Protein AF-A0A7C0WF08-F1 (afdb_monomer)

pLDDT: mean 92.47, std 7.11, range [61.59, 98.44]

Secondary structure (DSSP, 8-state):
-TTTTEEEEE-TTS-TT-EEEEEHHHHHHHHHHHHHHHHHHHHHHHHHHHHHTEEE---HHHHHHHTS-S-SSSPPP---EEEEEE-S-HHHHHHHHHHHSEEEEE--SS-----EE-TTT--EE-EEEEEEE--

Foldseek 3Di:
DVVVQWDWDDQPLDDRPDIDIDHPVVCVVCVVVVVVVSVVSVVVVVVVVLVVQEEEDQALVVVLVQLDAPDPVDRDDGHGKYWYFAAPDPVQQVVCCVSRVKHFPFFDPPQPQDFGAHSRPRHTGRTITIMDHDD

Sequence (135 aa):
DIENDSVFVGRRDKEHKVKVSMKRDYFVEKIKKILDEIQETLFKRAFLLRKKNTLIIDNDKTFNEFFSPKNKEKPEIHGGFAMSCWCGSVLCESKIKEDLSVTIRCIPFDNENKESRCICCGKPASMRVLFAKAY

Mean predicted aligned error: 5.27 Å

Solvent-accessible surface area (backbone atoms only — not comparable to full-atom values): 7732 Å² total; per-residue (Å²): 78,79,94,70,50,32,44,79,50,69,50,88,93,50,60,88,86,59,60,47,78,42,46,46,68,61,46,69,73,40,46,65,58,54,52,50,51,50,53,50,51,54,48,52,52,52,51,51,52,52,53,74,43,45,42,82,43,80,45,46,68,61,49,52,55,42,54,40,49,95,38,83,92,64,65,57,96,63,57,53,36,36,41,28,31,40,62,83,50,65,69,51,50,52,47,42,30,72,78,54,52,27,43,79,76,48,68,60,87,85,53,72,75,52,84,44,41,11,46,76,78,61,46,74,15,51,43,49,31,34,32,30,65,73,133

Radius of gyration: 23.2 Å; Cα contacts (8 Å, |Δi|>4): 195; chains: 1; bounding box: 53×19×69 Å

Nearest PDB structures (foldseek):
  1hc7-assembly1_A  TM=9.300E-01  e=8.833E-09  Thermus thermophilus
  1h4s-assembly1_B  TM=9.164E-01  e=1.702E-08  Thermus thermophilus
  1h4q-assembly1_A  TM=9.163E-01  e=1.803E-07  Thermus thermophilus
  8je5-assembly1_A  TM=8.445E-01  e=1.689E-07  Anopheles culicifacies
  8je6-assembly1_A  TM=8.081E-01  e=3.961E-07  Anopheles culicifacies

Structure (mmCIF, N/CA/C/O backbone):
data_AF-A0A7C0WF08-F1
#
_entry.id   AF-A0A7C0WF08-F1
#
loop_
_atom_site.group_PDB
_atom_site.id
_atom_site.type_symbol
_atom_site.label_atom_id
_atom_site.label_alt_id
_atom_site.label_comp_id
_atom_site.label_asym_id
_atom_site.label_entity_id
_atom_site.label_seq_id
_atom_site.pdbx_PDB_ins_code
_atom_site.Cartn_x
_atom_site.Cartn_y
_atom_site.Cartn_z
_atom_site.occupancy
_atom_site.B_iso_or_equiv
_atom_site.auth_seq_id
_atom_site.auth_comp_id
_atom_site.auth_asym_id
_atom_site.auth_atom_id
_atom_site.pdbx_PDB_model_num
ATOM 1 N N . ASP A 1 1 ? -15.111 3.516 38.244 1.00 74.69 1 ASP A N 1
ATOM 2 C CA . ASP A 1 1 ? -15.906 2.767 37.249 1.00 74.69 1 ASP A CA 1
ATOM 3 C C . ASP A 1 1 ? -17.172 2.186 37.807 1.00 74.69 1 ASP A C 1
ATOM 5 O O . ASP A 1 1 ? -18.228 2.627 37.390 1.00 74.69 1 ASP A O 1
ATOM 9 N N . ILE A 1 2 ? -17.083 1.261 38.764 1.00 87.19 2 ILE A N 1
ATOM 10 C CA . ILE A 1 2 ? -18.269 0.603 39.331 1.00 87.19 2 ILE A CA 1
ATOM 11 C C . ILE A 1 2 ? -19.198 1.617 40.012 1.00 87.19 2 ILE A C 1
ATOM 13 O O . ILE A 1 2 ? -20.373 1.668 39.678 1.00 87.19 2 ILE A O 1
ATOM 17 N N . GLU A 1 3 ? -18.662 2.484 40.877 1.00 91.81 3 GLU A N 1
ATOM 18 C CA . GLU A 1 3 ? -19.442 3.539 41.550 1.00 91.81 3 GLU A CA 1
ATOM 19 C C . GLU A 1 3 ? -20.082 4.537 40.566 1.00 91.81 3 GLU A C 1
ATOM 21 O O . GLU A 1 3 ? -21.189 5.013 40.785 1.00 91.81 3 GLU A O 1
ATOM 26 N N . ASN A 1 4 ? -19.416 4.806 39.438 1.00 90.56 4 ASN A N 1
ATOM 27 C CA . ASN A 1 4 ? -19.856 5.783 38.439 1.00 90.56 4 ASN A CA 1
ATOM 28 C C . ASN A 1 4 ? -20.643 5.163 37.273 1.00 90.56 4 ASN A C 1
ATOM 30 O O . ASN A 1 4 ? -20.953 5.883 36.321 1.00 90.56 4 ASN A O 1
ATOM 34 N N . ASP A 1 5 ? -20.921 3.857 37.306 1.00 94.56 5 ASP A N 1
ATOM 35 C CA . ASP A 1 5 ? -21.454 3.063 36.190 1.00 94.56 5 ASP A CA 1
ATOM 36 C C . ASP A 1 5 ? -20.808 3.407 34.827 1.00 94.56 5 ASP A C 1
ATOM 38 O O . ASP A 1 5 ? -21.446 3.750 33.825 1.00 94.56 5 ASP A O 1
ATOM 42 N N . SER A 1 6 ? -19.474 3.394 34.821 1.00 96.00 6 SER A N 1
ATOM 43 C CA . SER A 1 6 ? -18.637 3.767 33.682 1.00 96.00 6 SER A CA 1
ATOM 44 C C . SER A 1 6 ? -17.645 2.669 33.313 1.00 96.00 6 SER A C 1
ATOM 46 O O . SER A 1 6 ? -17.324 1.794 34.116 1.00 96.00 6 SER A O 1
ATOM 48 N N . VAL A 1 7 ? -17.126 2.740 32.090 1.00 95.44 7 VAL A N 1
ATOM 49 C CA . VAL A 1 7 ? -16.049 1.889 31.578 1.00 95.44 7 VAL A CA 1
ATOM 50 C C . VAL A 1 7 ? -14.922 2.756 31.020 1.00 95.44 7 VAL A C 1
ATOM 52 O O . VAL A 1 7 ? -15.183 3.789 30.401 1.00 95.44 7 VAL A O 1
ATOM 55 N N . PHE A 1 8 ? -13.669 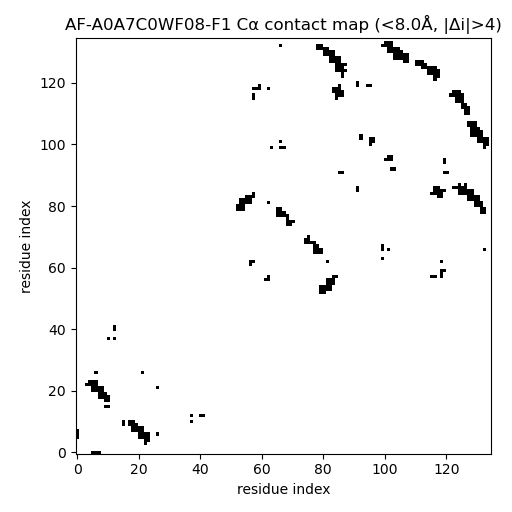2.330 31.203 1.00 94.19 8 PHE A N 1
ATOM 56 C CA . PHE A 1 8 ? -12.523 2.919 30.504 1.00 94.19 8 PHE A CA 1
ATOM 57 C C . PHE A 1 8 ? -12.213 2.138 29.234 1.00 94.19 8 PHE A C 1
ATOM 59 O O . PHE A 1 8 ? -11.900 0.949 29.268 1.00 94.19 8 PHE A O 1
ATOM 66 N N . VAL A 1 9 ? -12.239 2.837 28.105 1.00 94.44 9 VAL A N 1
ATOM 67 C CA . VAL A 1 9 ? -12.012 2.254 26.785 1.00 94.44 9 VAL A CA 1
ATOM 68 C C . VAL A 1 9 ? -10.674 2.731 26.242 1.00 94.44 9 VAL A C 1
ATOM 70 O O . VAL A 1 9 ? -10.446 3.930 26.066 1.00 94.44 9 VAL A O 1
ATOM 73 N N . GLY A 1 10 ? -9.789 1.776 25.959 1.00 95.31 10 GLY A N 1
ATOM 74 C CA . GLY A 1 10 ? -8.543 1.987 25.229 1.00 95.31 10 GLY A CA 1
ATOM 75 C C . GLY A 1 10 ? -8.631 1.368 23.837 1.00 95.31 10 GLY A C 1
ATOM 76 O O . GLY A 1 10 ? -8.991 0.202 23.691 1.00 95.31 10 GLY A O 1
ATOM 77 N N . ARG A 1 11 ? -8.291 2.144 22.809 1.00 95.69 11 ARG A N 1
ATOM 78 C CA . ARG A 1 11 ? -8.318 1.716 21.405 1.00 95.69 11 ARG A CA 1
ATOM 79 C C . ARG A 1 11 ? -6.942 1.222 20.963 1.00 95.69 11 ARG A C 1
ATOM 81 O O . ARG A 1 11 ? -5.958 1.938 21.120 1.00 95.69 11 ARG A O 1
ATOM 88 N N . ARG A 1 12 ? -6.858 0.014 20.391 1.00 95.50 12 ARG A N 1
ATOM 89 C CA . ARG A 1 12 ? -5.571 -0.621 20.030 1.00 95.50 12 ARG A CA 1
ATOM 90 C C . ARG A 1 12 ? -4.849 0.061 18.865 1.00 95.50 12 ARG A C 1
ATOM 92 O O . ARG A 1 12 ? -3.624 -0.042 18.769 1.00 95.50 12 ARG A O 1
ATOM 99 N N . ASP A 1 13 ? -5.604 0.719 17.992 1.00 95.81 13 ASP A N 1
ATOM 100 C CA . ASP A 1 13 ? -5.123 1.502 16.853 1.00 95.81 13 ASP A CA 1
ATOM 101 C C . ASP A 1 13 ? -4.582 2.887 17.249 1.00 95.81 13 ASP A C 1
ATOM 103 O O . ASP A 1 13 ? -3.912 3.522 16.433 1.00 95.81 13 ASP A O 1
ATOM 107 N N . LYS A 1 14 ? -4.828 3.332 18.490 1.00 94.44 14 LYS A N 1
ATOM 108 C CA . LYS A 1 14 ? -4.341 4.595 19.062 1.00 94.44 14 LYS A CA 1
ATOM 109 C C . LYS A 1 14 ? -3.198 4.359 20.053 1.00 94.44 14 LYS A C 1
ATOM 111 O O . LYS A 1 14 ? -2.874 3.227 20.414 1.00 94.44 14 LYS A O 1
ATOM 116 N N . GLU A 1 15 ? -2.572 5.445 20.499 1.00 93.94 15 GLU A N 1
ATOM 117 C CA . GLU A 1 15 ? -1.560 5.385 21.553 1.00 93.94 15 GLU A CA 1
ATOM 118 C C . GLU A 1 15 ? -2.139 4.826 22.856 1.00 93.94 15 GLU A C 1
ATOM 120 O O . GLU A 1 15 ? -3.244 5.180 23.264 1.00 93.94 15 GLU A O 1
ATOM 125 N N . HIS A 1 16 ? -1.353 4.008 23.562 1.00 89.88 16 HIS A N 1
ATOM 126 C CA . HIS A 1 16 ? -1.797 3.327 24.783 1.00 89.88 16 HIS A CA 1
ATOM 127 C C . HIS A 1 16 ? -2.281 4.284 25.889 1.00 89.88 16 HIS A C 1
ATOM 129 O O . HIS A 1 16 ? -3.096 3.903 26.729 1.00 89.88 16 HIS A O 1
ATOM 135 N N . LYS A 1 17 ? -1.784 5.526 25.898 1.0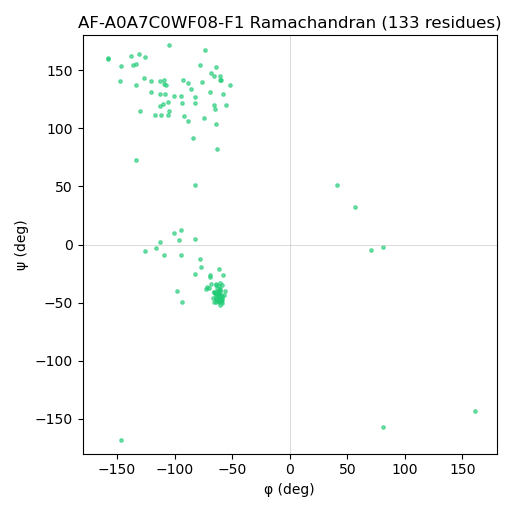0 92.62 17 LYS A N 1
ATOM 136 C CA . LYS A 1 17 ? -2.152 6.552 26.882 1.00 92.62 17 LYS A CA 1
ATOM 137 C C . LYS A 1 17 ? -3.526 7.178 26.611 1.00 92.62 17 LYS A C 1
ATOM 139 O O . LYS A 1 17 ? -4.115 7.743 27.526 1.00 92.62 17 LYS A O 1
ATOM 144 N N . VAL A 1 18 ? -4.059 7.059 25.392 1.00 92.06 18 VAL A N 1
ATOM 145 C CA . VAL A 1 18 ? -5.364 7.621 25.021 1.00 92.06 18 VAL A CA 1
ATOM 146 C C . VAL A 1 18 ? -6.465 6.648 25.439 1.00 92.06 18 VAL A C 1
ATOM 148 O O . VAL A 1 18 ? -6.836 5.735 24.698 1.00 92.06 18 VAL A O 1
ATOM 151 N N . LYS A 1 19 ? -6.983 6.847 26.651 1.00 92.62 19 LYS A N 1
ATOM 152 C CA . LYS A 1 19 ? -8.116 6.104 27.217 1.00 92.62 19 LYS A CA 1
ATOM 153 C C . LYS A 1 19 ? -9.237 7.081 27.547 1.00 92.62 19 LYS A C 1
ATOM 155 O O . LYS A 1 19 ? -8.971 8.180 28.025 1.00 92.62 19 LYS A O 1
ATOM 160 N N . VAL A 1 20 ? -10.478 6.684 27.292 1.00 93.06 20 VAL A N 1
ATOM 161 C CA . VAL A 1 20 ? -11.659 7.521 27.543 1.00 93.06 20 VAL A CA 1
ATOM 162 C C . VAL A 1 20 ? -12.576 6.796 28.517 1.00 93.06 20 VAL A C 1
ATOM 164 O O . VAL A 1 20 ? -12.860 5.616 28.319 1.00 93.06 20 VAL A O 1
ATOM 167 N N . SER A 1 21 ? -13.028 7.495 29.558 1.00 94.69 21 SER A N 1
ATOM 168 C CA . SER A 1 21 ? -14.096 7.010 30.434 1.00 94.69 21 SER A CA 1
ATOM 169 C C . SER A 1 21 ? -15.450 7.385 29.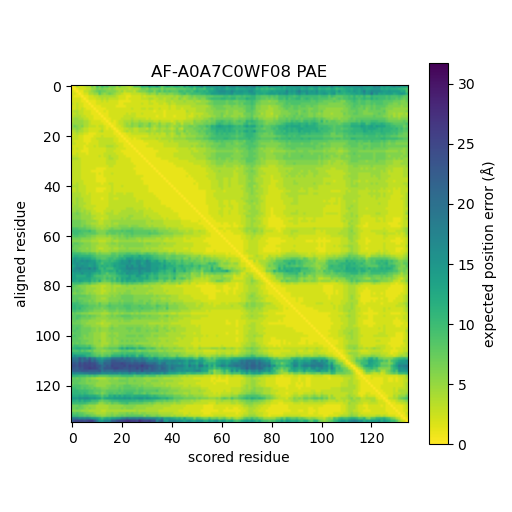840 1.00 94.69 21 SER A C 1
ATOM 171 O O . SER A 1 21 ? -15.636 8.519 29.396 1.00 94.69 21 SER A O 1
ATOM 173 N N . MET A 1 22 ? -16.389 6.444 29.804 1.00 95.44 22 MET A N 1
ATOM 174 C CA . MET A 1 22 ? -17.750 6.681 29.319 1.00 95.44 22 MET A CA 1
ATOM 175 C C . MET A 1 22 ? -18.768 5.840 30.089 1.00 95.44 22 MET A C 1
ATOM 177 O O . MET A 1 22 ? -18.429 4.784 30.621 1.00 95.44 22 MET A O 1
ATOM 181 N N . LYS A 1 23 ? -20.020 6.306 30.152 1.00 97.50 23 LYS A N 1
ATOM 182 C CA . LYS A 1 23 ? -21.125 5.560 30.772 1.00 97.50 23 LYS A CA 1
ATOM 183 C C . LYS A 1 23 ? -21.351 4.228 30.061 1.00 97.50 23 LYS A C 1
ATOM 185 O O . LYS A 1 23 ? -21.199 4.150 28.840 1.00 97.50 23 LYS A O 1
ATOM 190 N N . ARG A 1 24 ? -21.723 3.195 30.820 1.00 96.38 24 ARG A N 1
ATOM 191 C CA . ARG A 1 24 ? -21.892 1.834 30.296 1.00 96.38 24 ARG A CA 1
ATOM 192 C C . ARG A 1 24 ? -22.935 1.759 29.179 1.00 96.38 24 ARG A C 1
ATOM 194 O O . ARG A 1 24 ? -22.629 1.208 28.126 1.00 96.38 24 ARG A O 1
ATOM 201 N N . ASP A 1 25 ? -24.098 2.374 29.357 1.00 96.88 25 ASP A N 1
ATOM 202 C CA . ASP A 1 25 ? -25.160 2.356 28.340 1.00 96.88 25 ASP A CA 1
ATOM 203 C C . ASP A 1 25 ? -24.725 3.042 27.041 1.00 96.88 25 ASP A C 1
ATOM 205 O O . ASP A 1 25 ? -24.905 2.503 25.949 1.00 96.88 25 ASP A O 1
ATOM 209 N N . TYR A 1 26 ? -24.042 4.184 27.163 1.00 95.69 26 TYR A N 1
ATOM 210 C CA . TYR A 1 26 ? -23.471 4.885 26.013 1.00 95.69 26 TYR A CA 1
ATOM 211 C C . TYR A 1 26 ? -22.415 4.036 25.292 1.00 95.69 26 TYR A C 1
ATOM 213 O O . TYR A 1 26 ? -22.365 4.005 24.063 1.00 95.69 26 TYR A O 1
ATOM 221 N N . PHE A 1 27 ? -21.579 3.308 26.038 1.00 96.25 27 PHE A N 1
ATOM 222 C CA . PHE A 1 27 ? -20.613 2.383 25.451 1.00 96.25 27 PHE A CA 1
ATOM 223 C C . PHE A 1 27 ? -21.300 1.269 24.656 1.00 96.25 27 PHE A C 1
ATOM 225 O O . PHE A 1 27 ? -20.919 1.025 23.511 1.00 96.25 27 PHE A O 1
ATOM 232 N N . VAL A 1 28 ? -22.321 0.623 25.225 1.00 97.06 28 VAL A N 1
ATOM 233 C CA . VAL A 1 28 ? -23.074 -0.452 24.556 1.00 97.06 28 VAL A CA 1
ATOM 234 C C . VAL A 1 28 ? -23.759 0.061 23.288 1.00 97.06 28 VAL A C 1
ATOM 236 O O . VAL A 1 28 ? -23.729 -0.617 22.261 1.00 97.06 28 VAL A O 1
ATOM 239 N N . GLU A 1 29 ? -24.303 1.279 23.313 1.00 97.69 29 GLU A N 1
ATOM 240 C CA . GLU A 1 29 ? -24.904 1.912 22.137 1.00 97.69 29 GLU A CA 1
ATOM 241 C C . GLU A 1 29 ? -23.862 2.202 21.038 1.00 97.69 29 GLU A C 1
ATOM 243 O O . GLU A 1 29 ? -24.118 1.993 19.849 1.00 97.69 29 GLU A O 1
ATOM 248 N N . LYS A 1 30 ? -22.665 2.677 21.413 1.00 96.31 30 LYS A N 1
ATOM 249 C CA . LYS A 1 30 ? -21.642 3.144 20.460 1.00 96.31 30 LYS A CA 1
ATOM 250 C C . LYS A 1 30 ? -20.601 2.103 20.063 1.00 96.31 30 LYS A C 1
ATOM 252 O O . LYS A 1 30 ? -19.850 2.370 19.125 1.00 96.31 30 LYS A O 1
ATOM 257 N N . ILE A 1 31 ? -20.535 0.932 20.700 1.00 96.69 31 ILE A N 1
ATOM 258 C CA . ILE A 1 31 ? -19.445 -0.034 20.471 1.00 96.69 31 ILE A CA 1
ATOM 259 C C . ILE A 1 31 ? -19.306 -0.441 19.002 1.00 96.69 31 ILE A C 1
ATOM 261 O O . ILE A 1 31 ? -18.190 -0.491 18.493 1.00 96.69 31 ILE A O 1
ATOM 265 N N . LYS A 1 32 ? -20.421 -0.638 18.288 1.00 98.00 32 LYS A N 1
ATOM 266 C CA . LYS A 1 32 ? -20.398 -0.949 16.849 1.00 98.00 32 LYS A CA 1
ATOM 267 C C . LYS A 1 32 ? -19.698 0.156 16.054 1.00 98.00 32 LYS A C 1
ATOM 269 O O . LYS A 1 32 ? -18.730 -0.117 15.356 1.00 98.00 32 LYS A O 1
ATOM 274 N N . LYS A 1 33 ? -20.093 1.412 16.282 1.00 97.31 33 LYS A N 1
ATOM 275 C CA . LYS A 1 33 ? -19.465 2.581 15.653 1.00 97.31 33 LYS A CA 1
ATOM 276 C C . LYS A 1 33 ? -17.979 2.696 16.007 1.00 97.31 33 LYS A C 1
ATOM 278 O O . LYS A 1 33 ? -17.170 3.006 15.143 1.00 97.31 33 LYS A O 1
ATOM 283 N N . ILE A 1 34 ? -17.605 2.432 17.260 1.00 96.38 34 ILE A N 1
ATOM 284 C CA . ILE A 1 34 ? -16.197 2.445 17.681 1.00 96.38 34 ILE A CA 1
ATOM 285 C C . ILE A 1 34 ? -15.393 1.406 16.889 1.00 96.38 34 ILE A C 1
ATOM 287 O O . ILE A 1 34 ? -14.290 1.715 16.443 1.00 96.38 34 ILE A O 1
ATOM 291 N N . LEU A 1 35 ? -15.928 0.197 16.698 1.00 97.94 35 LEU A N 1
ATOM 292 C CA . LEU A 1 35 ? -15.280 -0.852 15.907 1.00 97.94 35 LEU A CA 1
ATOM 293 C C . LEU A 1 35 ? -15.164 -0.464 14.423 1.00 97.94 35 LEU A C 1
ATOM 295 O O . LEU A 1 35 ? -14.088 -0.632 13.846 1.00 97.94 35 LEU A O 1
ATOM 299 N N . ASP A 1 36 ? -16.208 0.130 13.841 1.00 98.44 36 ASP A N 1
ATOM 300 C CA . ASP A 1 36 ? -16.184 0.634 12.460 1.00 98.44 36 ASP A CA 1
ATOM 301 C C . ASP A 1 36 ? -15.107 1.713 12.275 1.00 98.44 36 ASP A C 1
ATOM 303 O O . ASP A 1 36 ? -14.313 1.669 11.334 1.00 98.44 36 ASP A O 1
ATOM 307 N N . GLU A 1 37 ? -15.002 2.648 13.222 1.00 97.75 37 GLU A N 1
ATOM 308 C CA . GLU A 1 37 ? -13.973 3.688 13.203 1.00 97.75 37 GLU A CA 1
ATOM 309 C C . GLU A 1 37 ? -12.552 3.119 13.325 1.00 97.75 37 GLU A C 1
ATOM 311 O O . GLU A 1 37 ? -11.614 3.681 12.753 1.00 97.75 37 GLU A O 1
ATOM 316 N N . ILE A 1 38 ? -12.352 2.041 14.095 1.00 97.75 38 ILE A N 1
ATOM 317 C CA . ILE A 1 38 ? -11.050 1.358 14.192 1.00 97.75 38 ILE A CA 1
ATOM 318 C C . ILE A 1 38 ? -10.686 0.777 12.829 1.00 97.75 38 ILE A C 1
ATOM 320 O O . ILE A 1 38 ? -9.582 1.020 12.331 1.00 97.75 38 ILE A O 1
ATOM 324 N N . GLN A 1 39 ? -11.618 0.052 12.210 1.00 98.38 39 GLN A N 1
ATOM 325 C CA . GLN A 1 39 ? -11.418 -0.544 10.894 1.00 98.38 39 GLN A CA 1
ATOM 326 C C . GLN A 1 39 ? -11.092 0.526 9.848 1.00 98.38 39 GLN A C 1
ATOM 328 O O . GLN A 1 39 ? -10.111 0.402 9.111 1.00 98.38 39 GLN A O 1
ATOM 333 N N . GLU A 1 40 ? -11.861 1.613 9.823 1.00 98.31 40 GLU A N 1
ATOM 334 C CA . GLU A 1 40 ? -11.655 2.725 8.901 1.00 98.31 40 GLU A CA 1
ATOM 335 C C . GLU A 1 40 ? -10.296 3.406 9.122 1.00 98.31 40 GLU A C 1
ATOM 337 O O . GLU A 1 40 ? -9.580 3.697 8.161 1.00 98.31 40 GLU A O 1
ATOM 342 N N . THR A 1 41 ? -9.898 3.616 10.380 1.00 97.56 41 THR A N 1
ATOM 343 C CA . THR A 1 41 ? -8.608 4.232 10.731 1.00 97.56 41 THR A CA 1
ATOM 344 C C . THR A 1 41 ? -7.441 3.378 10.245 1.00 97.56 41 THR A C 1
ATOM 346 O O . THR A 1 41 ? -6.515 3.885 9.602 1.00 97.56 41 THR A O 1
ATOM 349 N N . LEU A 1 42 ? -7.483 2.071 10.516 1.00 98.06 42 LEU A N 1
ATOM 350 C CA . LEU A 1 42 ? -6.448 1.131 10.090 1.00 98.06 42 LEU A CA 1
ATOM 351 C C . LEU A 1 42 ? -6.374 1.031 8.564 1.00 98.06 42 LEU A C 1
ATOM 353 O O . LEU A 1 42 ? -5.275 1.103 8.005 1.00 98.06 42 LEU A O 1
ATOM 357 N N . PHE A 1 43 ? -7.526 0.940 7.894 1.00 98.38 43 PHE A N 1
ATOM 358 C CA . PHE A 1 43 ? -7.607 0.915 6.437 1.00 98.38 43 PHE A CA 1
ATOM 359 C C . PHE A 1 43 ? -7.028 2.188 5.819 1.00 98.38 43 PHE A C 1
ATOM 361 O O . PHE A 1 43 ? -6.131 2.104 4.982 1.00 98.38 43 PHE A O 1
ATOM 368 N N . LYS A 1 44 ? -7.471 3.372 6.263 1.00 98.25 44 LYS A N 1
ATOM 369 C CA . LYS A 1 44 ? -6.971 4.663 5.766 1.00 98.25 44 LYS A CA 1
ATOM 370 C C . LYS A 1 44 ? -5.464 4.786 5.952 1.00 98.25 44 LYS A C 1
ATOM 372 O O . LYS A 1 44 ? -4.768 5.192 5.023 1.00 98.25 44 LYS A O 1
ATOM 377 N N . ARG A 1 45 ? -4.939 4.387 7.114 1.00 97.50 45 ARG A N 1
ATOM 378 C CA . ARG A 1 45 ? -3.494 4.399 7.379 1.00 97.50 45 ARG A CA 1
ATOM 379 C C . ARG A 1 45 ? -2.733 3.504 6.401 1.00 97.50 45 ARG A C 1
ATOM 381 O O . ARG A 1 45 ? -1.752 3.954 5.815 1.00 97.50 45 ARG A O 1
ATOM 388 N N . ALA A 1 46 ? -3.188 2.267 6.200 1.00 97.56 46 ALA A N 1
ATOM 389 C CA . ALA A 1 46 ? -2.566 1.334 5.262 1.00 97.56 46 ALA A CA 1
ATOM 390 C C . ALA A 1 46 ? -2.674 1.820 3.806 1.00 97.56 46 ALA A C 1
ATOM 392 O O . ALA A 1 46 ? -1.697 1.771 3.060 1.00 97.56 46 ALA A O 1
ATOM 393 N N . PHE A 1 47 ? -3.831 2.355 3.416 1.00 97.06 47 PHE A N 1
ATOM 394 C CA . PHE A 1 47 ? -4.074 2.926 2.094 1.00 97.06 47 PHE A CA 1
ATOM 395 C C . PHE A 1 47 ? -3.129 4.094 1.795 1.00 97.06 47 PHE A C 1
ATOM 397 O O . PHE A 1 47 ? -2.488 4.114 0.743 1.00 97.06 47 PHE A O 1
ATOM 404 N N . LEU A 1 48 ? -3.001 5.043 2.728 1.00 97.44 48 LEU A N 1
ATOM 405 C CA . LEU A 1 48 ? -2.104 6.189 2.588 1.00 97.44 48 LEU A CA 1
ATOM 406 C C . LEU A 1 48 ? -0.638 5.758 2.563 1.00 97.44 48 LEU A C 1
ATOM 408 O O . LEU A 1 48 ? 0.122 6.272 1.745 1.00 97.44 48 LEU A O 1
ATOM 412 N N . LEU A 1 49 ? -0.246 4.795 3.404 1.00 95.75 49 LEU A N 1
ATOM 413 C CA . LEU A 1 49 ? 1.105 4.239 3.388 1.00 95.75 49 LEU A CA 1
ATOM 414 C C . LEU A 1 49 ? 1.417 3.604 2.029 1.00 95.75 49 LEU A C 1
ATOM 416 O O . LEU A 1 49 ? 2.452 3.907 1.441 1.00 95.75 49 LEU A O 1
ATOM 420 N N . ARG A 1 50 ? 0.510 2.779 1.494 1.00 94.88 50 ARG A N 1
ATOM 421 C CA . ARG A 1 50 ? 0.657 2.180 0.163 1.00 94.88 50 ARG A CA 1
ATOM 422 C C . ARG A 1 50 ? 0.765 3.252 -0.919 1.00 94.88 50 ARG A C 1
ATOM 424 O O . ARG A 1 50 ? 1.682 3.188 -1.729 1.00 94.88 50 ARG A O 1
ATOM 431 N N . LYS A 1 51 ? -0.127 4.250 -0.915 1.00 94.25 51 LYS A N 1
ATOM 432 C CA . LYS A 1 51 ? -0.131 5.342 -1.901 1.00 94.25 51 LYS A CA 1
ATOM 433 C C . LYS A 1 51 ? 1.161 6.161 -1.845 1.00 94.25 51 LYS A C 1
ATOM 435 O O . LYS A 1 51 ? 1.738 6.437 -2.885 1.00 94.25 51 LYS A O 1
ATOM 440 N N . LYS A 1 52 ? 1.645 6.499 -0.644 1.00 95.31 52 LYS A N 1
ATOM 441 C CA . LYS A 1 52 ? 2.902 7.239 -0.443 1.00 95.31 52 LYS A CA 1
ATOM 442 C C . LYS A 1 52 ? 4.130 6.456 -0.920 1.00 95.31 52 LYS A C 1
ATOM 444 O O . LYS A 1 52 ? 5.075 7.064 -1.402 1.00 95.31 52 LYS A O 1
ATOM 449 N N . ASN A 1 53 ? 4.113 5.130 -0.784 1.00 93.56 53 ASN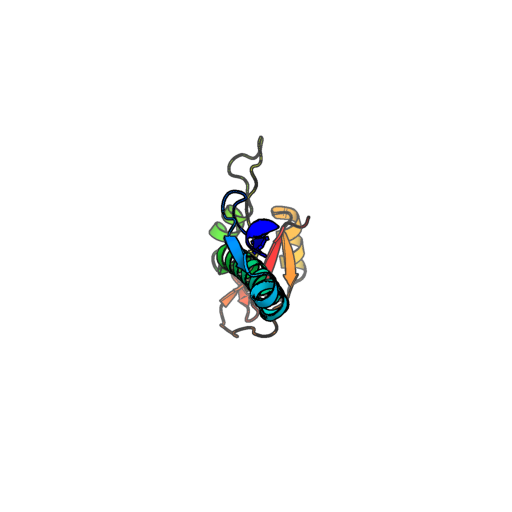 A N 1
ATOM 450 C CA . ASN A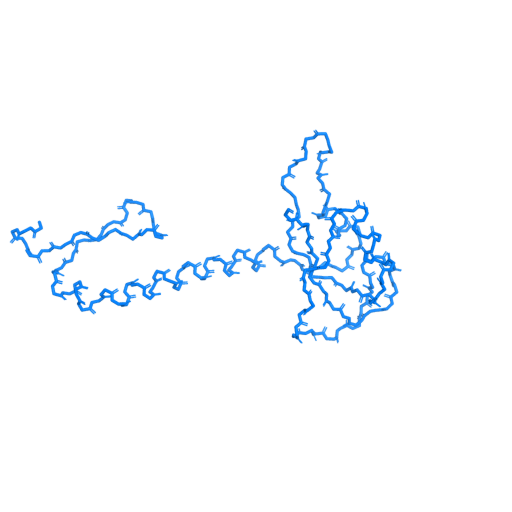 1 53 ? 5.200 4.246 -1.219 1.00 93.56 53 ASN A CA 1
ATOM 451 C C . ASN A 1 53 ? 4.995 3.675 -2.634 1.00 93.56 53 ASN A C 1
ATOM 453 O O . ASN A 1 53 ? 5.698 2.743 -3.020 1.00 93.56 53 ASN A O 1
ATOM 457 N N . THR A 1 54 ? 4.033 4.208 -3.394 1.00 95.06 54 THR A N 1
ATOM 458 C CA . THR A 1 54 ? 3.835 3.888 -4.810 1.00 95.06 54 THR A CA 1
ATOM 459 C C . THR A 1 54 ? 4.172 5.117 -5.635 1.00 95.06 54 THR A C 1
ATOM 461 O O . THR A 1 54 ? 3.461 6.118 -5.572 1.00 95.06 54 THR A O 1
ATOM 464 N N . LEU A 1 55 ? 5.261 5.053 -6.395 1.00 94.94 55 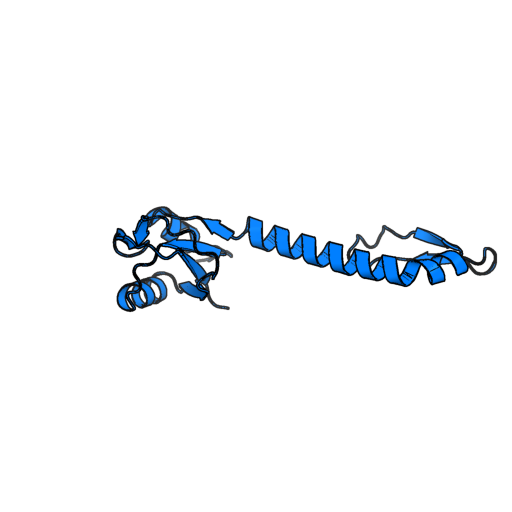LEU A N 1
ATOM 465 C CA . LEU A 1 55 ? 5.753 6.167 -7.201 1.00 94.94 55 LEU A CA 1
ATOM 466 C C . LEU A 1 55 ? 5.549 5.880 -8.683 1.00 94.94 55 LEU A C 1
ATOM 468 O O . LEU A 1 55 ? 5.745 4.755 -9.130 1.00 94.94 55 LEU A O 1
ATOM 472 N N . ILE A 1 56 ? 5.190 6.903 -9.453 1.00 94.25 56 ILE A N 1
ATOM 473 C CA . ILE A 1 56 ? 5.239 6.834 -10.914 1.00 94.25 56 ILE A CA 1
ATOM 474 C C . ILE A 1 56 ? 6.677 7.133 -11.333 1.00 94.25 56 ILE A C 1
ATOM 476 O O . ILE A 1 56 ? 7.206 8.187 -10.984 1.00 94.25 56 ILE A O 1
ATOM 480 N N . ILE A 1 57 ? 7.313 6.205 -12.050 1.00 95.19 57 ILE A N 1
ATOM 481 C CA . ILE A 1 57 ? 8.708 6.338 -12.486 1.00 95.19 57 ILE A CA 1
ATOM 482 C C . ILE A 1 57 ? 8.786 6.039 -13.981 1.00 95.19 57 ILE A C 1
ATOM 484 O O . ILE A 1 57 ? 8.553 4.909 -14.402 1.00 95.19 57 ILE A O 1
ATOM 488 N N . ASP A 1 58 ? 9.144 7.048 -14.771 1.00 93.12 58 ASP A N 1
ATOM 489 C CA . ASP A 1 58 ? 9.233 6.958 -16.237 1.00 93.12 58 ASP A CA 1
ATOM 490 C C . ASP A 1 58 ? 10.674 7.074 -16.764 1.00 93.12 58 ASP A C 1
ATOM 492 O O . ASP A 1 58 ? 10.908 7.038 -17.970 1.00 93.12 58 ASP A O 1
ATOM 496 N N . ASN A 1 59 ? 11.651 7.199 -15.861 1.00 94.25 59 ASN A N 1
ATOM 497 C CA . ASN A 1 59 ? 13.070 7.267 -16.186 1.00 94.25 59 ASN A CA 1
ATOM 498 C C . ASN A 1 59 ? 13.807 6.016 -15.683 1.00 94.25 59 ASN A C 1
ATOM 500 O O . ASN A 1 59 ? 13.694 5.649 -14.512 1.00 94.25 59 ASN A O 1
ATOM 504 N N . ASP A 1 60 ? 14.574 5.384 -16.569 1.00 94.31 60 ASP A N 1
ATOM 505 C CA . ASP A 1 60 ? 15.317 4.148 -16.318 1.00 94.31 60 ASP A CA 1
ATOM 506 C C . ASP A 1 60 ? 16.368 4.317 -15.213 1.00 94.31 60 ASP A C 1
ATOM 508 O O . ASP A 1 60 ? 16.466 3.472 -14.322 1.00 94.31 60 ASP A O 1
ATOM 512 N N . LYS A 1 61 ? 17.112 5.427 -15.202 1.00 95.31 61 LYS A N 1
ATOM 513 C CA . LYS A 1 61 ? 18.102 5.713 -14.156 1.00 95.31 61 LYS A CA 1
ATOM 514 C C . LYS A 1 61 ? 17.435 5.843 -12.787 1.00 95.31 61 LYS A C 1
ATOM 516 O O . LYS A 1 61 ? 17.859 5.175 -11.848 1.00 95.31 61 LYS A O 1
ATOM 521 N N . THR A 1 62 ? 16.355 6.619 -12.683 1.00 95.69 62 THR A N 1
ATOM 522 C CA . THR A 1 62 ? 15.583 6.745 -11.435 1.00 95.69 62 THR A CA 1
ATOM 523 C C . THR A 1 62 ? 15.004 5.404 -10.984 1.00 95.69 62 THR A C 1
ATOM 525 O O . THR A 1 62 ? 15.003 5.113 -9.792 1.00 95.69 62 THR A O 1
ATOM 528 N N . PHE A 1 63 ? 14.546 4.560 -11.913 1.00 96.94 63 PHE A N 1
ATOM 529 C CA . PHE A 1 63 ? 14.051 3.218 -11.599 1.00 96.94 63 PHE A CA 1
ATOM 530 C C . PHE A 1 63 ? 15.152 2.321 -11.017 1.00 96.94 63 PHE A C 1
ATOM 532 O O . PHE A 1 63 ? 14.948 1.685 -9.982 1.00 96.94 63 PHE A O 1
ATOM 539 N N . ASN A 1 64 ? 16.334 2.311 -11.638 1.00 95.31 64 ASN A N 1
ATOM 540 C CA . ASN A 1 64 ? 17.488 1.557 -11.147 1.00 95.31 64 ASN A CA 1
ATOM 541 C C . ASN A 1 64 ? 17.949 2.052 -9.769 1.00 95.31 64 ASN A C 1
ATOM 543 O O . ASN A 1 64 ? 18.188 1.237 -8.879 1.00 95.31 64 ASN A O 1
ATOM 547 N N . GLU A 1 65 ? 18.037 3.370 -9.572 1.00 94.75 65 GLU A N 1
ATOM 548 C CA . GLU A 1 65 ? 18.396 3.981 -8.285 1.00 94.75 65 GLU A CA 1
ATOM 549 C C . GLU A 1 65 ? 17.364 3.667 -7.197 1.00 94.75 65 GLU A C 1
ATOM 551 O O . GLU A 1 65 ? 17.738 3.346 -6.073 1.00 94.75 65 GLU A O 1
ATOM 556 N N . PHE A 1 66 ? 16.070 3.696 -7.528 1.00 95.62 66 PHE A N 1
ATOM 557 C CA . PHE A 1 66 ? 14.997 3.389 -6.583 1.00 95.62 66 PHE A CA 1
ATOM 558 C C . PHE A 1 66 ? 15.084 1.951 -6.053 1.00 95.62 66 PHE A C 1
ATOM 560 O O . PHE A 1 66 ? 14.812 1.714 -4.877 1.00 95.62 66 PHE A O 1
ATOM 567 N N . PHE A 1 67 ? 15.497 0.996 -6.890 1.00 95.38 67 PHE A N 1
ATOM 568 C CA . PHE A 1 67 ? 15.616 -0.420 -6.527 1.00 95.38 67 PHE A CA 1
ATOM 569 C C . PHE A 1 67 ? 17.041 -0.886 -6.213 1.00 95.38 67 PHE A C 1
ATOM 571 O O . PHE A 1 67 ? 17.249 -2.086 -6.011 1.00 95.38 67 PHE A O 1
ATOM 578 N N . SER A 1 68 ? 18.003 0.026 -6.101 1.00 93.06 68 SER A N 1
ATOM 579 C CA . SER A 1 68 ? 19.373 -0.298 -5.700 1.00 93.06 68 SER A CA 1
ATOM 580 C C . SER A 1 68 ? 19.670 0.230 -4.294 1.00 93.06 68 SER A C 1
ATOM 582 O O . SER A 1 68 ? 19.287 1.356 -3.976 1.00 93.06 68 SER A O 1
ATOM 584 N N . PRO A 1 69 ? 20.365 -0.540 -3.438 1.00 90.06 69 PRO A N 1
ATOM 585 C CA . PRO A 1 69 ? 20.839 -0.019 -2.163 1.00 90.06 69 PRO A CA 1
ATOM 586 C C . PRO A 1 69 ? 21.929 1.025 -2.415 1.00 90.06 69 PRO A C 1
ATOM 588 O O . PRO A 1 69 ? 22.730 0.887 -3.346 1.00 90.06 69 PRO A O 1
ATOM 591 N N . LYS A 1 70 ? 22.019 2.038 -1.553 1.00 86.94 70 LYS A N 1
ATOM 592 C CA . LYS A 1 70 ? 23.125 3.003 -1.595 1.00 86.94 70 LYS A CA 1
ATOM 593 C C . LYS A 1 70 ? 24.441 2.345 -1.201 1.00 86.94 70 LYS A C 1
ATOM 595 O O . LYS A 1 70 ? 25.484 2.704 -1.740 1.00 86.94 70 LYS A O 1
ATOM 600 N N . ASN A 1 71 ? 24.393 1.382 -0.279 1.00 86.50 71 ASN A N 1
ATOM 601 C CA . ASN A 1 71 ? 25.550 0.589 0.115 1.00 86.50 71 ASN A CA 1
ATOM 602 C C . ASN A 1 71 ? 25.332 -0.892 -0.226 1.00 86.50 71 ASN A C 1
ATOM 604 O O . ASN A 1 71 ? 24.527 -1.573 0.400 1.00 86.50 71 ASN A O 1
ATOM 608 N N . LYS A 1 72 ? 26.089 -1.414 -1.197 1.00 82.31 72 LYS A N 1
ATOM 609 C CA . LYS A 1 72 ? 25.984 -2.821 -1.618 1.00 82.31 72 LYS A CA 1
ATOM 610 C C . LYS A 1 72 ? 26.499 -3.815 -0.571 1.00 82.31 72 LYS A C 1
ATOM 612 O O . LYS A 1 72 ? 26.020 -4.941 -0.537 1.00 82.31 72 LYS A O 1
ATOM 617 N N . GLU A 1 73 ? 27.441 -3.412 0.278 1.00 85.88 73 GLU A N 1
ATOM 618 C CA . GLU A 1 73 ? 28.013 -4.269 1.329 1.00 85.88 73 GLU A CA 1
ATOM 619 C C . GLU A 1 73 ? 27.129 -4.319 2.581 1.00 85.88 73 GLU A C 1
ATOM 621 O O . GLU A 1 73 ? 27.164 -5.285 3.342 1.00 85.88 73 GLU A O 1
ATOM 626 N N . LYS A 1 74 ? 26.323 -3.274 2.798 1.00 81.56 74 LYS A N 1
ATOM 627 C CA . LYS A 1 74 ? 25.347 -3.172 3.891 1.00 81.56 74 LYS A CA 1
ATOM 628 C C . LYS A 1 74 ? 24.011 -2.673 3.343 1.00 81.56 74 LYS A C 1
ATOM 630 O O . LYS A 1 74 ? 23.674 -1.510 3.569 1.00 81.56 74 LYS A O 1
ATOM 635 N N . PRO A 1 75 ? 23.277 -3.525 2.611 1.00 80.88 75 PRO A N 1
ATOM 636 C CA . PRO A 1 75 ? 22.063 -3.110 1.930 1.00 80.88 75 PRO A CA 1
ATOM 637 C C . PRO A 1 75 ? 20.992 -2.700 2.940 1.00 80.88 75 PRO A C 1
ATOM 639 O O . PRO A 1 75 ? 20.514 -3.508 3.737 1.00 80.88 75 PRO A O 1
ATOM 642 N N . GLU A 1 76 ? 20.603 -1.430 2.899 1.00 84.81 76 GLU A N 1
ATOM 643 C CA . GLU A 1 76 ? 19.442 -0.920 3.614 1.00 84.81 76 GLU A CA 1
ATOM 644 C C . GLU A 1 76 ? 18.135 -1.374 2.948 1.00 84.81 76 GLU A C 1
ATOM 646 O O . GLU A 1 76 ? 18.130 -1.831 1.805 1.00 84.81 76 GLU A O 1
ATOM 651 N N . ILE A 1 77 ? 16.998 -1.209 3.629 1.00 82.38 77 ILE A N 1
ATOM 652 C CA . ILE A 1 77 ? 15.691 -1.362 2.976 1.00 82.38 77 ILE A CA 1
ATOM 653 C C . ILE A 1 77 ? 15.543 -0.235 1.948 1.00 82.38 77 ILE A C 1
ATOM 655 O O . ILE A 1 77 ? 15.575 0.943 2.302 1.00 82.38 77 ILE A O 1
ATOM 659 N N . HIS A 1 78 ? 15.369 -0.601 0.683 1.00 85.62 78 HIS A N 1
ATOM 660 C CA . HIS A 1 78 ? 15.246 0.323 -0.441 1.00 85.62 78 HIS A CA 1
ATOM 661 C C . HIS A 1 78 ? 14.138 -0.134 -1.393 1.00 85.62 78 HIS A C 1
ATOM 663 O O . HIS A 1 78 ? 13.705 -1.290 -1.379 1.00 85.62 78 HIS A O 1
ATOM 669 N N . GLY A 1 79 ? 13.681 0.788 -2.233 1.00 88.62 79 GLY A N 1
ATOM 670 C CA . GLY A 1 79 ? 12.559 0.578 -3.135 1.00 88.62 79 GLY A CA 1
ATOM 671 C C . GLY A 1 79 ? 11.198 0.741 -2.466 1.00 88.62 79 GLY A C 1
ATOM 672 O O . GLY A 1 79 ? 11.022 1.442 -1.472 1.00 88.62 79 GLY A O 1
ATOM 673 N N . GLY A 1 80 ? 10.209 0.117 -3.088 1.00 93.31 80 GLY A N 1
ATOM 674 C CA . GLY A 1 80 ? 8.790 0.265 -2.807 1.00 93.31 80 GLY A CA 1
ATOM 675 C C . GLY A 1 80 ? 8.019 -0.232 -4.021 1.00 93.31 80 GLY A C 1
ATOM 676 O O . GLY A 1 80 ? 8.462 -1.168 -4.692 1.00 93.31 80 GLY A O 1
ATOM 677 N N . PHE A 1 81 ? 6.905 0.416 -4.342 1.00 96.19 81 PHE A N 1
ATOM 678 C CA . PHE A 1 81 ? 6.178 0.145 -5.574 1.00 96.19 81 PHE A CA 1
ATOM 679 C C . PHE A 1 81 ? 6.500 1.200 -6.633 1.00 96.19 81 PHE A C 1
ATOM 681 O O . PHE A 1 81 ? 6.366 2.397 -6.382 1.00 96.19 81 PHE A O 1
ATOM 688 N N . ALA A 1 82 ? 6.892 0.759 -7.825 1.00 96.31 82 ALA A N 1
ATOM 689 C CA . ALA A 1 82 ? 7.106 1.631 -8.974 1.00 96.31 82 ALA A CA 1
ATOM 690 C C . ALA A 1 82 ? 6.054 1.341 -10.048 1.00 96.31 82 ALA A C 1
ATOM 692 O O . ALA A 1 82 ? 5.968 0.227 -10.559 1.00 96.31 82 ALA A O 1
ATOM 693 N N . MET A 1 83 ? 5.251 2.342 -10.384 1.00 95.00 83 MET A N 1
ATOM 694 C CA . MET A 1 83 ? 4.346 2.312 -11.523 1.00 95.00 83 MET A CA 1
ATOM 695 C C . MET A 1 83 ? 5.098 2.821 -12.753 1.00 95.00 83 MET A C 1
ATOM 697 O O . MET A 1 83 ? 5.341 4.023 -12.887 1.00 95.00 83 MET A O 1
ATOM 701 N N . SER A 1 84 ? 5.456 1.914 -13.655 1.00 95.00 84 SER A N 1
ATOM 702 C CA . SER A 1 84 ? 6.300 2.218 -14.816 1.00 95.00 84 SER A CA 1
ATOM 703 C C . SER A 1 84 ? 5.756 1.554 -16.073 1.00 95.00 84 SER A C 1
ATOM 705 O O . SER A 1 84 ? 5.056 0.543 -16.006 1.00 95.00 84 SER A O 1
ATOM 707 N N . CYS A 1 85 ? 6.062 2.128 -17.234 1.00 94.56 85 CYS A N 1
ATOM 708 C CA . CYS A 1 85 ? 5.598 1.580 -18.503 1.00 94.56 85 CYS A CA 1
ATOM 709 C C . CYS A 1 85 ? 6.410 0.342 -18.898 1.00 94.56 85 CYS A C 1
ATOM 711 O O . CYS A 1 85 ? 7.636 0.308 -18.759 1.00 94.56 85 CYS A O 1
ATOM 713 N N . TRP A 1 86 ? 5.727 -0.664 -19.434 1.00 94.94 86 TRP A N 1
ATOM 714 C CA . TRP A 1 86 ? 6.316 -1.924 -19.873 1.00 94.94 86 TRP A CA 1
ATOM 715 C C . TRP A 1 86 ? 5.794 -2.297 -21.260 1.00 94.94 86 TRP A C 1
ATOM 717 O O . TRP A 1 86 ? 4.611 -2.162 -21.553 1.00 94.94 86 TRP A O 1
ATOM 727 N N . CYS A 1 87 ? 6.687 -2.763 -22.135 1.00 94.06 87 CYS A N 1
ATOM 728 C CA . CYS A 1 87 ? 6.361 -3.066 -23.534 1.00 94.06 87 CYS A CA 1
ATOM 729 C C . CYS A 1 87 ? 5.718 -4.444 -23.761 1.00 94.06 87 CYS A C 1
ATOM 731 O O . CYS A 1 87 ? 5.563 -4.841 -24.912 1.00 94.06 87 CYS A O 1
ATOM 733 N N . GLY A 1 88 ? 5.410 -5.211 -22.711 1.00 93.44 88 GLY A N 1
ATOM 734 C CA . GLY A 1 88 ? 4.867 -6.570 -22.845 1.00 93.44 88 GLY A CA 1
ATOM 735 C C . GLY A 1 88 ? 5.910 -7.663 -23.115 1.00 93.44 88 GLY A C 1
ATOM 736 O O . GLY A 1 88 ? 5.565 -8.836 -23.215 1.00 93.44 88 GLY A O 1
ATOM 737 N N . SER A 1 89 ? 7.192 -7.306 -23.247 1.00 95.81 89 SER A N 1
ATOM 738 C CA . SER A 1 89 ? 8.252 -8.271 -23.554 1.00 95.81 89 SER A CA 1
ATOM 739 C C . SER A 1 89 ? 8.744 -9.006 -22.308 1.00 95.81 89 SER A C 1
ATOM 741 O O . SER A 1 89 ? 9.232 -8.375 -21.363 1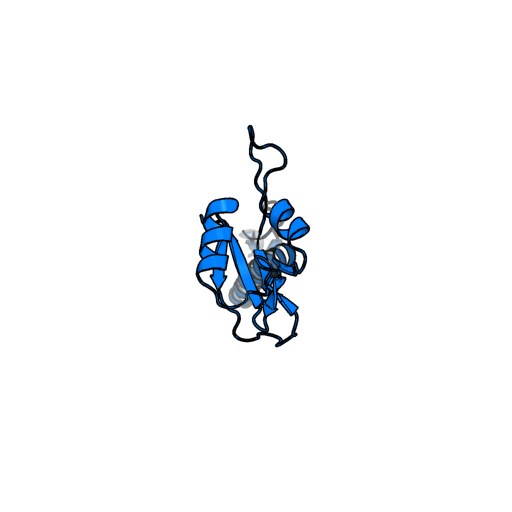.00 95.81 89 SER A O 1
ATOM 743 N N . VAL A 1 90 ? 8.731 -10.341 -22.375 1.00 95.62 90 VAL A N 1
ATOM 744 C CA . VAL A 1 90 ? 9.324 -11.238 -21.367 1.00 95.62 90 VAL A CA 1
ATOM 745 C C . VAL A 1 90 ? 10.822 -10.975 -21.200 1.00 95.62 90 VAL A C 1
ATOM 747 O O . VAL A 1 90 ? 11.328 -11.010 -20.087 1.00 95.62 90 VAL A O 1
ATOM 750 N N . LEU A 1 91 ? 11.539 -10.615 -22.273 1.00 97.38 91 LEU A N 1
ATOM 751 C CA . LEU A 1 91 ? 12.971 -10.297 -22.185 1.00 97.38 91 LEU A CA 1
ATOM 752 C C . LEU A 1 91 ? 13.235 -9.075 -21.294 1.00 97.38 91 LEU A C 1
ATOM 754 O O . LEU A 1 91 ? 14.216 -9.045 -20.557 1.00 97.38 91 LEU A O 1
ATOM 758 N N . CYS A 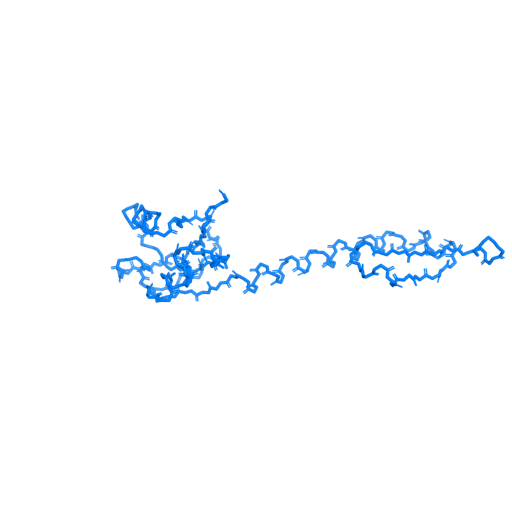1 92 ? 12.358 -8.067 -21.346 1.00 96.69 92 CYS A N 1
ATOM 759 C CA . CYS A 1 92 ? 12.470 -6.897 -20.476 1.00 96.69 92 CYS A CA 1
ATOM 760 C C . CYS A 1 92 ? 12.158 -7.240 -19.018 1.00 96.69 92 CYS A C 1
ATOM 762 O O . CYS A 1 92 ? 12.803 -6.707 -18.120 1.00 96.69 92 CYS A O 1
ATOM 764 N N . GLU A 1 93 ? 11.182 -8.117 -18.784 1.00 95.31 93 GLU A N 1
ATOM 765 C CA . GLU A 1 93 ? 10.847 -8.582 -17.438 1.00 95.31 93 GLU A CA 1
ATOM 766 C C . GLU A 1 93 ? 11.993 -9.399 -16.824 1.00 95.31 93 GLU A C 1
ATOM 768 O O . GLU A 1 93 ? 12.429 -9.090 -15.715 1.00 95.31 93 GLU A O 1
ATOM 773 N N . SER A 1 94 ? 12.529 -10.380 -17.560 1.00 96.81 94 SER A N 1
ATOM 774 C CA . SER A 1 94 ? 13.666 -11.196 -17.115 1.00 96.81 94 SER A CA 1
ATOM 775 C C . SER A 1 94 ? 14.888 -10.341 -16.809 1.00 96.81 94 SER A C 1
ATOM 777 O O . SER A 1 94 ? 15.476 -10.493 -15.744 1.00 96.81 94 SER A O 1
ATOM 779 N N . LYS A 1 95 ? 15.209 -9.374 -17.677 1.00 97.06 95 LYS A N 1
ATOM 780 C CA . LYS A 1 95 ? 16.331 -8.461 -17.448 1.00 97.06 95 LYS A CA 1
ATOM 781 C C . LYS A 1 95 ? 16.171 -7.663 -16.149 1.00 97.06 95 LYS A C 1
ATOM 783 O O . LYS A 1 95 ? 17.086 -7.633 -15.338 1.00 97.06 95 LYS A O 1
ATOM 788 N N . ILE A 1 96 ? 15.003 -7.057 -15.908 1.00 96.38 96 ILE A N 1
ATOM 789 C CA . ILE A 1 96 ? 14.745 -6.316 -14.657 1.00 96.38 96 ILE A CA 1
ATOM 790 C C . ILE A 1 96 ? 14.860 -7.242 -13.433 1.00 96.38 96 ILE A C 1
ATOM 792 O O . ILE A 1 96 ? 15.383 -6.838 -12.390 1.00 96.38 96 ILE A O 1
ATOM 796 N N . LYS A 1 97 ? 14.378 -8.482 -13.545 1.00 95.75 97 LYS A N 1
ATOM 797 C CA . LYS A 1 97 ? 14.473 -9.477 -12.475 1.00 95.75 97 LYS A CA 1
ATOM 798 C C . LYS A 1 97 ? 15.921 -9.850 -12.172 1.00 95.75 97 LYS A C 1
ATOM 800 O O . LYS A 1 97 ? 16.284 -9.896 -11.002 1.00 95.75 97 LYS A O 1
ATOM 805 N N . GLU A 1 98 ? 16.726 -10.108 -13.192 1.00 95.44 98 GLU A N 1
ATOM 806 C CA . GLU A 1 98 ? 18.138 -10.471 -13.049 1.00 95.44 98 GLU A CA 1
ATOM 807 C C . GLU A 1 98 ? 18.965 -9.302 -12.500 1.00 95.44 98 GLU A C 1
ATOM 809 O O . GLU A 1 98 ? 19.704 -9.478 -11.533 1.00 95.44 98 GLU A O 1
ATOM 814 N N . ASP A 1 99 ? 18.770 -8.097 -13.043 1.00 93.88 99 ASP A N 1
ATOM 815 C CA . ASP A 1 99 ? 19.563 -6.916 -12.692 1.00 93.88 99 ASP A CA 1
ATOM 816 C C . ASP A 1 99 ? 19.219 -6.367 -11.293 1.00 93.88 99 ASP A C 1
ATOM 818 O O . ASP A 1 99 ? 20.099 -5.902 -10.566 1.00 93.88 99 ASP A O 1
ATOM 822 N N . LEU A 1 100 ? 17.936 -6.391 -10.904 1.00 93.44 100 LEU A N 1
ATOM 823 C CA . LEU A 1 100 ? 17.439 -5.668 -9.721 1.00 93.44 100 LEU A CA 1
ATOM 824 C C . LEU A 1 100 ? 16.683 -6.542 -8.709 1.00 93.44 100 LEU A C 1
ATOM 826 O O . LEU A 1 100 ? 16.307 -6.047 -7.640 1.00 93.44 100 LEU A O 1
ATOM 830 N N . SER A 1 101 ? 16.438 -7.823 -9.013 1.00 93.62 101 SER A N 1
ATOM 831 C CA . SER A 1 101 ? 15.535 -8.697 -8.237 1.00 93.62 101 SER A CA 1
ATOM 832 C C . SER A 1 101 ? 14.113 -8.128 -8.109 1.00 93.62 101 SER A C 1
ATOM 834 O O . SER A 1 101 ? 13.420 -8.314 -7.105 1.00 93.62 101 SER A O 1
ATOM 836 N N . VAL A 1 102 ? 13.674 -7.403 -9.138 1.00 96.44 102 VAL A N 1
ATOM 837 C CA . VAL A 1 102 ? 12.363 -6.751 -9.221 1.00 96.44 102 VAL A CA 1
ATOM 838 C C . VAL A 1 102 ? 11.494 -7.504 -10.222 1.00 96.44 102 VAL A C 1
ATOM 840 O O . VAL A 1 102 ? 11.954 -7.872 -11.295 1.00 96.44 102 VAL A O 1
ATOM 843 N N . THR A 1 103 ? 10.220 -7.722 -9.898 1.00 96.62 103 THR A N 1
ATOM 844 C CA . THR A 1 103 ? 9.259 -8.323 -10.838 1.00 96.62 103 THR A CA 1
ATOM 845 C C . THR A 1 103 ? 7.975 -7.509 -10.891 1.00 96.62 103 THR A C 1
ATOM 847 O O . THR A 1 103 ? 7.706 -6.684 -10.007 1.00 96.62 103 THR A O 1
ATOM 850 N N . ILE A 1 104 ? 7.170 -7.751 -11.924 1.00 95.88 104 ILE A N 1
ATOM 851 C CA . ILE A 1 104 ? 5.818 -7.204 -12.022 1.00 95.88 104 ILE A CA 1
ATOM 852 C C . ILE A 1 104 ? 4.947 -7.888 -10.958 1.00 95.88 104 ILE A C 1
ATOM 854 O O . ILE A 1 104 ? 4.978 -9.108 -10.800 1.00 95.88 104 ILE A O 1
ATOM 858 N N . ARG A 1 105 ? 4.205 -7.097 -10.178 1.00 95.50 105 ARG A N 1
ATOM 859 C CA . ARG A 1 105 ? 3.295 -7.561 -9.115 1.00 95.50 105 ARG A CA 1
ATOM 860 C C . ARG A 1 105 ? 1.856 -7.616 -9.583 1.00 95.50 105 ARG A C 1
ATOM 862 O O . ARG A 1 105 ? 1.129 -8.533 -9.222 1.00 95.50 105 ARG A O 1
ATOM 869 N N . CYS A 1 106 ? 1.450 -6.625 -10.365 1.00 92.06 106 CYS A N 1
ATOM 870 C CA . CYS A 1 106 ? 0.145 -6.588 -10.996 1.00 92.06 106 CYS A CA 1
ATOM 871 C C . CYS A 1 106 ? 0.155 -5.661 -12.212 1.00 92.06 106 CYS A C 1
ATOM 873 O O . CYS A 1 106 ? 0.992 -4.760 -12.334 1.00 92.06 106 CYS A O 1
ATOM 875 N N . ILE A 1 107 ? -0.820 -5.885 -13.086 1.00 92.25 107 ILE A N 1
ATOM 876 C CA . ILE A 1 107 ? -1.198 -4.973 -14.160 1.00 92.25 107 ILE A CA 1
ATOM 877 C C . ILE A 1 107 ? -2.518 -4.332 -13.708 1.00 92.25 107 ILE A C 1
ATOM 879 O O . ILE A 1 107 ? -3.506 -5.057 -13.576 1.00 92.25 107 ILE A O 1
ATOM 883 N N . PRO A 1 108 ? -2.545 -3.026 -13.385 1.00 89.25 108 PRO A N 1
ATOM 884 C CA . PRO A 1 108 ? -3.773 -2.346 -12.982 1.00 89.25 108 PRO A CA 1
ATOM 885 C C . PRO A 1 108 ? -4.840 -2.402 -14.081 1.00 89.25 108 PRO A C 1
ATOM 887 O O . PRO A 1 108 ? -4.523 -2.266 -15.264 1.00 89.25 108 PRO A O 1
ATOM 890 N N . PHE A 1 109 ? -6.102 -2.580 -13.684 1.00 86.81 109 PHE A N 1
ATOM 891 C CA . PHE A 1 109 ? -7.239 -2.577 -14.614 1.00 86.81 109 PHE A CA 1
ATOM 892 C C . PHE A 1 109 ? -7.537 -1.168 -15.141 1.00 86.81 109 PHE A C 1
ATOM 894 O O . PHE A 1 109 ? -7.877 -0.986 -16.305 1.00 86.81 109 PHE A O 1
ATOM 901 N N . ASP A 1 110 ? -7.364 -0.169 -14.283 1.00 78.12 110 ASP A N 1
ATOM 902 C CA . ASP A 1 110 ? -7.482 1.266 -14.523 1.00 78.12 110 ASP A CA 1
ATOM 903 C C . ASP A 1 110 ? -6.195 1.838 -15.138 1.00 78.12 110 ASP A C 1
ATOM 905 O O . ASP A 1 110 ? -5.609 2.807 -14.655 1.00 78.12 110 ASP A O 1
ATOM 909 N N . ASN A 1 111 ? -5.724 1.207 -16.214 1.00 69.44 111 ASN A N 1
ATOM 910 C CA . ASN A 1 111 ? -4.538 1.662 -16.924 1.00 69.44 111 ASN A CA 1
ATOM 911 C C . ASN A 1 111 ? -4.878 2.917 -17.736 1.00 69.44 111 ASN A C 1
ATOM 913 O O . ASN A 1 111 ? -5.579 2.851 -18.747 1.00 69.44 111 ASN A O 1
ATOM 917 N N . GLU A 1 112 ? -4.381 4.078 -17.307 1.00 65.69 112 GLU A N 1
ATOM 918 C CA . GLU A 1 112 ? -4.354 5.247 -18.180 1.00 65.69 112 GLU A CA 1
ATOM 919 C C . GLU A 1 112 ? -3.422 4.928 -19.356 1.00 65.69 112 GLU A C 1
ATOM 921 O O . GLU A 1 112 ? -2.199 4.941 -19.201 1.00 65.69 112 GLU A O 1
ATOM 926 N N . ASN A 1 113 ? -4.004 4.637 -20.524 1.00 61.59 113 ASN A N 1
ATOM 927 C CA . ASN A 1 113 ? -3.283 4.470 -21.786 1.00 61.59 113 ASN A CA 1
ATOM 928 C C . ASN A 1 113 ? -2.611 5.797 -22.164 1.00 61.59 113 ASN A C 1
ATOM 930 O O . ASN A 1 113 ? -3.139 6.594 -22.939 1.00 61.59 113 ASN A O 1
ATOM 934 N N . LYS A 1 114 ? -1.442 6.048 -21.583 1.00 67.50 114 LYS A N 1
ATOM 935 C CA . LYS A 1 114 ? -0.542 7.129 -21.964 1.00 67.50 114 LYS A CA 1
ATOM 936 C C . LYS A 1 114 ? 0.609 6.498 -22.716 1.00 67.50 114 LYS A C 1
ATOM 938 O O . LYS A 1 114 ? 1.371 5.725 -22.138 1.00 67.50 114 LYS A O 1
ATOM 943 N N . GLU A 1 115 ? 0.718 6.826 -24.000 1.00 72.62 115 GLU A N 1
ATOM 944 C CA . GLU A 1 115 ? 1.886 6.448 -24.784 1.00 72.62 115 GLU A CA 1
ATOM 945 C C . GLU A 1 115 ? 3.142 6.961 -24.085 1.00 72.62 115 GLU A C 1
ATOM 947 O O . GLU A 1 115 ? 3.308 8.151 -23.817 1.00 72.62 115 GLU A O 1
ATOM 952 N N . SER A 1 116 ? 4.010 6.025 -23.740 1.00 85.25 116 SER A N 1
ATOM 953 C CA . SER A 1 116 ? 5.267 6.291 -23.069 1.00 85.25 116 SER A CA 1
ATOM 954 C C . SER A 1 116 ? 6.296 5.275 -23.555 1.00 85.25 116 SER A C 1
ATOM 956 O O . SER A 1 116 ? 6.105 4.583 -24.558 1.00 85.25 116 SER A O 1
ATOM 958 N N . ARG A 1 117 ? 7.434 5.200 -22.877 1.00 93.19 117 ARG A N 1
ATOM 959 C CA . ARG A 1 117 ? 8.530 4.295 -23.211 1.00 93.19 117 ARG A CA 1
ATOM 960 C C . ARG A 1 117 ? 8.682 3.241 -22.131 1.00 93.19 117 ARG A C 1
ATOM 962 O O . ARG A 1 117 ? 8.564 3.526 -20.945 1.00 93.19 117 ARG A O 1
ATOM 969 N N . CYS A 1 118 ? 8.964 2.016 -22.549 1.00 95.75 118 CYS A N 1
ATOM 970 C CA . CYS A 1 118 ? 9.279 0.923 -21.647 1.00 95.75 118 CYS A CA 1
ATOM 971 C C . CYS A 1 118 ? 10.484 1.281 -20.777 1.00 95.75 118 CYS A C 1
ATOM 973 O O . CYS A 1 118 ? 11.541 1.629 -21.305 1.00 95.75 118 CYS A O 1
ATOM 975 N N . ILE A 1 119 ? 10.342 1.106 -19.464 1.00 96.62 119 ILE A N 1
ATOM 976 C CA . ILE A 1 119 ? 11.365 1.451 -18.471 1.00 96.62 119 ILE A CA 1
ATOM 977 C C . ILE A 1 119 ? 12.677 0.667 -18.645 1.00 96.62 119 ILE A C 1
ATOM 979 O O . ILE A 1 119 ? 13.724 1.101 -18.184 1.00 96.62 119 ILE A O 1
ATOM 983 N N . CYS A 1 120 ? 12.626 -0.481 -19.330 1.00 96.69 120 CYS A N 1
ATOM 984 C CA . CYS A 1 120 ? 13.780 -1.350 -19.567 1.00 96.69 120 CYS A CA 1
ATOM 985 C C . CYS A 1 120 ? 14.492 -1.075 -20.900 1.00 96.69 120 CYS A C 1
ATOM 987 O O . CYS A 1 120 ? 15.715 -0.990 -20.946 1.00 96.69 120 CYS A O 1
ATOM 989 N N . CYS A 1 121 ? 13.742 -1.002 -22.008 1.00 95.88 121 CYS A N 1
ATOM 990 C CA . CYS A 1 121 ? 14.320 -0.960 -23.361 1.00 95.88 121 CYS A CA 1
ATOM 991 C C . CYS A 1 121 ? 14.053 0.339 -24.127 1.00 95.88 121 CYS A C 1
ATOM 993 O O . CYS A 1 121 ? 14.484 0.462 -25.270 1.00 95.88 121 CYS A O 1
ATOM 995 N N . GLY A 1 122 ? 13.292 1.277 -23.559 1.00 94.75 122 GLY A N 1
ATOM 996 C CA . GLY A 1 122 ? 12.965 2.556 -24.192 1.00 94.75 122 GLY A CA 1
ATOM 997 C C . GLY A 1 122 ? 11.995 2.481 -25.379 1.00 94.75 122 GLY A C 1
ATOM 998 O O . GLY A 1 122 ? 11.592 3.525 -25.889 1.00 94.75 122 GLY A O 1
ATOM 999 N N . LYS A 1 123 ? 11.589 1.282 -25.823 1.00 94.44 123 LYS A N 1
ATOM 1000 C CA . LYS A 1 123 ? 10.603 1.108 -26.904 1.00 94.44 123 LYS A CA 1
ATOM 1001 C C . LYS A 1 123 ? 9.230 1.661 -26.497 1.00 94.44 123 LYS A C 1
ATOM 1003 O O . LYS A 1 123 ? 8.922 1.628 -25.305 1.00 94.44 123 LYS A O 1
ATOM 1008 N N . PRO A 1 124 ? 8.394 2.108 -27.452 1.00 93.25 124 PRO A N 1
ATOM 1009 C CA . PRO A 1 124 ? 7.027 2.532 -27.165 1.00 93.25 124 PRO A CA 1
ATOM 1010 C C . PRO A 1 124 ? 6.246 1.480 -26.368 1.00 93.25 124 PRO A C 1
ATOM 1012 O O . PRO A 1 124 ? 6.351 0.280 -26.630 1.00 93.25 124 PRO A O 1
ATOM 1015 N N . ALA A 1 125 ? 5.492 1.940 -25.377 1.00 90.69 125 ALA A N 1
ATOM 1016 C CA . ALA A 1 125 ? 4.657 1.128 -24.507 1.00 90.69 125 ALA A CA 1
ATOM 1017 C C . ALA A 1 125 ? 3.412 1.924 -24.100 1.00 90.69 125 ALA A C 1
ATOM 1019 O O . ALA A 1 125 ? 3.500 3.117 -23.810 1.00 90.69 125 ALA A O 1
ATOM 1020 N N . SER A 1 126 ? 2.265 1.253 -24.052 1.00 83.06 126 SER A N 1
ATOM 1021 C CA . SER A 1 126 ? 0.982 1.833 -23.632 1.00 83.06 126 SER A CA 1
ATOM 1022 C C . SER A 1 126 ? 0.506 1.323 -22.270 1.00 83.06 126 SER A C 1
ATOM 1024 O O . SER A 1 126 ? -0.448 1.858 -21.719 1.00 83.06 126 SER A O 1
ATOM 1026 N N . MET A 1 127 ? 1.170 0.306 -21.714 1.00 88.50 127 MET A N 1
ATOM 1027 C CA . MET A 1 127 ? 0.760 -0.358 -20.481 1.00 88.50 127 MET A CA 1
ATOM 1028 C C . MET A 1 127 ? 1.656 0.050 -19.312 1.00 88.50 127 MET A C 1
ATOM 1030 O O . MET A 1 127 ? 2.870 -0.177 -19.347 1.00 88.50 127 MET A O 1
ATOM 1034 N N . ARG A 1 128 ? 1.063 0.590 -18.241 1.00 92.00 128 ARG A N 1
ATOM 1035 C CA . ARG A 1 128 ? 1.734 0.723 -16.942 1.00 92.00 128 ARG A CA 1
ATOM 1036 C C . ARG A 1 128 ? 1.523 -0.523 -16.102 1.00 92.00 128 ARG A C 1
ATOM 1038 O O . ARG A 1 128 ? 0.430 -1.084 -16.065 1.00 92.00 128 ARG A O 1
ATOM 1045 N N . VAL A 1 129 ? 2.578 -0.943 -15.420 1.00 94.50 129 VAL A N 1
ATOM 1046 C CA . VAL A 1 129 ? 2.561 -2.098 -14.524 1.00 94.50 129 VAL A CA 1
ATOM 1047 C C . VAL A 1 129 ? 3.237 -1.742 -13.205 1.00 94.50 129 VAL A C 1
ATOM 1049 O O . VAL A 1 129 ? 4.061 -0.825 -13.139 1.00 94.50 129 VAL A O 1
ATOM 1052 N N . LEU A 1 130 ? 2.874 -2.464 -12.145 1.00 95.81 130 LEU A N 1
ATOM 1053 C CA . LEU A 1 130 ? 3.423 -2.254 -10.811 1.00 95.81 130 LEU A CA 1
ATOM 1054 C C . LEU A 1 130 ? 4.646 -3.150 -10.598 1.00 95.81 130 LEU A C 1
ATOM 1056 O O . LEU A 1 130 ? 4.505 -4.363 -10.452 1.00 95.81 130 LEU A O 1
ATOM 1060 N N . PHE A 1 131 ? 5.834 -2.564 -10.531 1.00 97.00 131 PHE A N 1
ATOM 1061 C CA . PHE A 1 131 ? 7.079 -3.251 -10.199 1.00 97.00 131 PHE A CA 1
ATOM 1062 C C . PHE A 1 131 ? 7.378 -3.182 -8.698 1.00 97.00 131 PHE A C 1
ATOM 1064 O O . PHE A 1 131 ? 7.159 -2.150 -8.058 1.00 97.00 131 PHE A O 1
ATOM 1071 N N . ALA A 1 132 ? 7.910 -4.271 -8.137 1.00 96.75 132 ALA A N 1
ATOM 1072 C CA . ALA A 1 132 ? 8.444 -4.299 -6.773 1.00 96.75 132 ALA A CA 1
ATOM 1073 C C . ALA A 1 132 ? 9.446 -5.443 -6.573 1.00 96.75 132 ALA A C 1
ATOM 1075 O O . ALA A 1 132 ? 9.385 -6.459 -7.278 1.00 96.75 132 ALA A O 1
ATOM 1076 N N . LYS A 1 133 ? 10.290 -5.342 -5.542 1.00 92.88 133 LYS A N 1
ATOM 1077 C CA . LYS A 1 133 ? 11.055 -6.497 -5.043 1.00 92.88 133 LYS A CA 1
ATOM 1078 C C . LYS A 1 133 ? 10.121 -7.551 -4.447 1.00 92.88 133 LYS A C 1
ATOM 1080 O O . LYS A 1 133 ? 9.056 -7.210 -3.930 1.00 92.88 133 LYS A O 1
ATOM 1085 N N . ALA A 1 134 ? 10.476 -8.824 -4.616 1.00 80.25 134 ALA A N 1
ATOM 1086 C CA . ALA A 1 134 ? 9.733 -9.931 -4.013 1.00 80.25 134 ALA A CA 1
ATOM 1087 C C . ALA A 1 134 ? 10.105 -10.049 -2.533 1.00 80.25 134 ALA A C 1
ATOM 1089 O O . 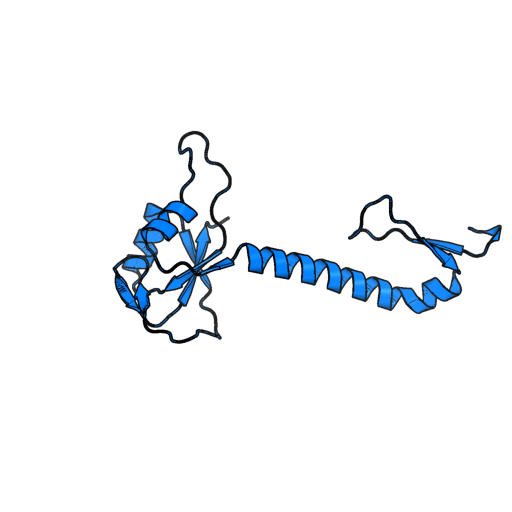ALA A 1 134 ? 11.184 -9.602 -2.145 1.00 80.25 134 ALA A O 1
ATOM 1090 N N . TYR A 1 135 ? 9.192 -10.615 -1.742 1.00 65.12 135 TYR A N 1
ATOM 1091 C CA . TYR A 1 135 ? 9.463 -10.996 -0.357 1.00 65.12 135 TYR A CA 1
ATOM 1092 C C . TYR A 1 135 ? 10.407 -12.201 -0.303 1.00 65.12 135 TYR A C 1
ATOM 1094 O O . TYR A 1 135 ? 10.312 -13.037 -1.233 1.00 65.12 135 TYR A O 1
#